Protein AF-A0A537ZWN4-F1 (afdb_monomer_lite)

Sequence (94 aa):
MTGLALALHQFRYDQKIFWRNPASVFFTVMFPVMFLVLLGVIVNGETIHSLGGIEATTYFVPGVITLAVVSATTVNLAMSLTILREGGILKRLR

Radius of gyration: 18.89 Å; chains: 1; bounding box: 44×25×51 Å

Foldseek 3Di:
DDPVVVVVVVVVVVVVVCVVPVVNCCQQPVVLVVVLVVQCVVQPPPFDVVVVGHRPSVVCVVVSVVSNVCCNPPVVVVVVVVVCVVVCVVVVPD

pLDDT: mean 88.19, std 5.25, range [59.88, 95.5]

Sec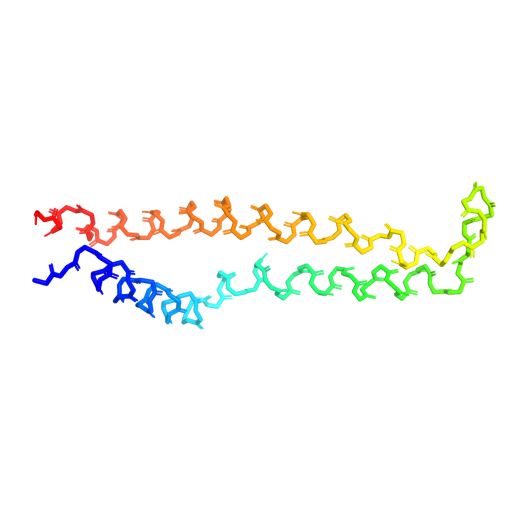ondary structure (DSSP, 8-state):
--HHHHHHHHHHHHHHHHHH-HHHHIIIIIHHHHHHHHHHHHTTT-EEGGGTSEEHHHHHHHHHHHHHHHIIIIIHHHHHHHHHHHTTGGGT--

Structure (mmCIF, N/CA/C/O backbone):
data_AF-A0A537ZWN4-F1
#
_entry.id   AF-A0A537ZWN4-F1
#
loop_
_atom_site.group_PDB
_atom_site.id
_atom_site.type_symbol
_atom_site.label_atom_id
_atom_site.label_alt_id
_atom_site.label_comp_id
_atom_site.label_asym_id
_atom_site.label_entity_id
_atom_site.label_seq_id
_atom_site.pdbx_PDB_ins_code
_atom_site.Cartn_x
_atom_site.Cartn_y
_atom_site.Cartn_z
_atom_site.occupancy
_atom_site.B_iso_or_equiv
_atom_site.auth_seq_id
_atom_site.auth_comp_id
_atom_site.auth_asym_id
_atom_site.auth_atom_id
_atom_site.pdbx_PDB_model_num
ATOM 1 N N . MET A 1 1 ? -24.419 -10.815 17.088 1.00 64.69 1 MET A N 1
ATOM 2 C CA . MET A 1 1 ? -23.786 -10.544 15.775 1.00 64.69 1 MET A CA 1
ATOM 3 C C . MET A 1 1 ? -22.761 -11.636 15.535 1.00 64.69 1 MET A C 1
ATOM 5 O O . MET A 1 1 ? -22.031 -11.953 16.463 1.00 64.69 1 MET A O 1
ATOM 9 N N . THR A 1 2 ? -22.740 -12.268 14.364 1.00 90.56 2 THR A N 1
ATOM 10 C CA . THR A 1 2 ? -21.726 -13.288 14.048 1.00 90.56 2 THR A CA 1
ATOM 11 C C . THR A 1 2 ? -20.338 -12.643 13.980 1.00 90.56 2 THR A C 1
ATOM 13 O O . THR A 1 2 ? -20.214 -11.492 13.560 1.00 90.56 2 THR A O 1
ATOM 16 N N . GLY A 1 3 ? -19.282 -13.362 14.381 1.00 92.25 3 GLY A N 1
ATOM 17 C CA . GLY A 1 3 ? -17.910 -12.823 14.382 1.00 92.25 3 GLY A CA 1
ATOM 18 C C . GLY A 1 3 ? -17.465 -12.290 13.013 1.00 92.25 3 GLY 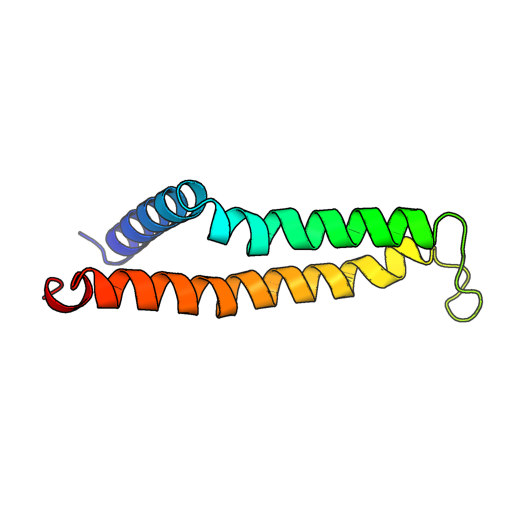A C 1
ATOM 19 O O . GLY A 1 3 ? -16.767 -11.285 12.924 1.00 92.25 3 GLY A O 1
ATOM 20 N N . LEU A 1 4 ? -17.976 -12.892 11.939 1.00 94.38 4 LEU A N 1
ATOM 21 C CA . LEU A 1 4 ? -17.725 -12.475 10.560 1.00 94.38 4 LEU A CA 1
ATOM 22 C C . LEU A 1 4 ? -18.318 -11.088 10.241 1.00 94.38 4 LEU A C 1
ATOM 24 O O . LEU A 1 4 ? -17.690 -10.289 9.550 1.00 94.38 4 LEU A O 1
ATOM 28 N N . ALA A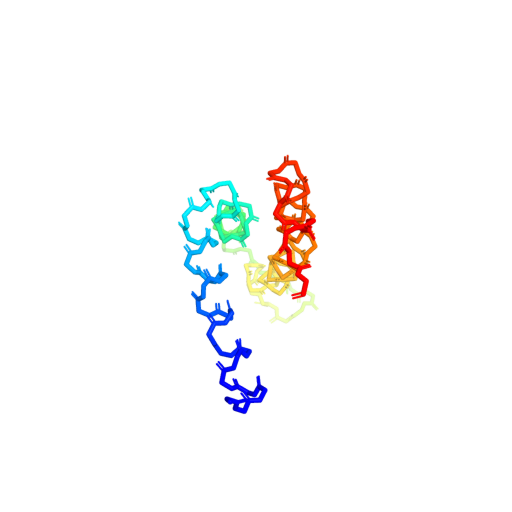 1 5 ? -19.487 -10.757 10.799 1.00 93.88 5 ALA A N 1
ATOM 29 C CA . ALA A 1 5 ? -20.099 -9.437 10.635 1.00 93.88 5 ALA A CA 1
ATOM 30 C C . ALA A 1 5 ? -19.300 -8.338 11.357 1.00 93.88 5 ALA A C 1
ATOM 32 O O . ALA A 1 5 ? -19.168 -7.230 10.836 1.00 93.88 5 ALA A O 1
ATOM 33 N N . LEU A 1 6 ? -18.731 -8.649 12.526 1.00 93.44 6 LEU A N 1
ATOM 34 C CA . LEU A 1 6 ? -17.851 -7.734 13.260 1.00 93.44 6 LEU A CA 1
ATOM 35 C C . LEU A 1 6 ? -16.535 -7.500 12.511 1.00 93.44 6 LEU A C 1
ATOM 37 O O . LEU A 1 6 ? -16.126 -6.352 12.355 1.00 93.44 6 LEU A O 1
ATOM 41 N N . ALA A 1 7 ? -15.918 -8.561 11.985 1.00 93.69 7 ALA A N 1
ATOM 42 C CA . ALA A 1 7 ? -14.695 -8.455 11.192 1.00 93.69 7 ALA A CA 1
ATOM 43 C C . ALA A 1 7 ? -14.896 -7.580 9.945 1.00 93.69 7 ALA A C 1
ATOM 45 O O . ALA A 1 7 ? -14.090 -6.695 9.671 1.00 93.69 7 ALA A O 1
ATOM 46 N N . LEU A 1 8 ? -16.007 -7.762 9.225 1.00 95.50 8 LEU A N 1
ATOM 47 C CA . LEU A 1 8 ? -16.339 -6.932 8.064 1.00 95.50 8 LEU A CA 1
ATOM 48 C C . LEU A 1 8 ? -16.614 -5.473 8.441 1.00 95.50 8 LEU A C 1
ATOM 50 O O . LEU A 1 8 ? -16.215 -4.564 7.713 1.00 95.50 8 LEU A O 1
ATOM 54 N N . HIS A 1 9 ? -17.287 -5.231 9.568 1.00 94.19 9 HIS A N 1
ATOM 55 C CA . HIS A 1 9 ? -17.512 -3.876 10.065 1.00 94.19 9 HIS A CA 1
ATOM 56 C C . HIS A 1 9 ? -16.184 -3.177 10.393 1.00 94.19 9 HIS A C 1
ATOM 58 O O . HIS A 1 9 ? -15.955 -2.053 9.942 1.00 94.19 9 HIS A O 1
ATOM 64 N N . GLN A 1 10 ? -15.295 -3.865 11.114 1.00 91.38 10 GLN A N 1
ATOM 65 C CA . GLN A 1 10 ? -13.969 -3.361 11.466 1.00 91.38 10 GLN A CA 1
ATOM 66 C C . GLN A 1 10 ? -13.121 -3.094 10.218 1.00 91.38 10 GLN A C 1
ATOM 68 O O . GLN A 1 10 ? -12.598 -1.997 10.057 1.00 91.38 10 GLN A O 1
ATOM 73 N N . PHE A 1 11 ? -13.079 -4.039 9.276 1.00 92.75 11 PHE A N 1
ATOM 74 C CA . PHE A 1 11 ? -12.351 -3.884 8.017 1.00 92.75 11 PHE A CA 1
ATOM 75 C C . PHE A 1 11 ? -12.794 -2.639 7.236 1.00 92.75 11 PHE A C 1
ATOM 77 O O . PHE A 1 11 ? -11.968 -1.854 6.773 1.00 92.75 11 PHE A O 1
ATOM 84 N N . ARG A 1 12 ? -14.108 -2.404 7.126 1.00 94.62 12 ARG A N 1
ATOM 85 C CA . ARG A 1 12 ? -14.644 -1.210 6.449 1.00 94.62 12 ARG A CA 1
ATOM 86 C C . ARG A 1 12 ? -14.250 0.084 7.156 1.00 94.62 12 ARG A C 1
ATOM 88 O O . ARG A 1 12 ? -14.011 1.091 6.487 1.00 94.62 12 ARG A O 1
ATOM 95 N N . TYR A 1 13 ? -14.217 0.074 8.485 1.00 92.19 13 TYR A N 1
ATOM 96 C CA . TYR A 1 13 ? -13.792 1.220 9.280 1.00 92.19 13 TYR A CA 1
ATOM 97 C C . TYR A 1 13 ? -12.302 1.517 9.082 1.00 92.19 13 TYR A C 1
ATOM 99 O O . TYR A 1 13 ? -11.950 2.649 8.739 1.00 92.19 13 TYR A O 1
ATOM 107 N N . ASP A 1 14 ? -11.450 0.498 9.189 1.00 89.31 14 ASP A N 1
ATOM 108 C CA . ASP A 1 14 ? -10.001 0.624 9.017 1.00 89.31 14 ASP A CA 1
ATOM 109 C C . ASP A 1 14 ? -9.644 1.086 7.606 1.00 89.31 14 ASP A C 1
ATOM 111 O O . ASP A 1 14 ? -8.834 1.998 7.436 1.00 89.31 14 ASP A O 1
ATOM 115 N N . GLN A 1 15 ? -10.329 0.561 6.587 1.00 90.88 15 GLN A N 1
ATOM 116 C CA . GLN A 1 15 ? -10.132 1.008 5.213 1.00 90.88 15 GLN A CA 1
ATOM 117 C C . GLN A 1 15 ? -10.467 2.496 5.042 1.00 90.88 15 GLN A C 1
ATOM 119 O O . GLN A 1 15 ? -9.762 3.215 4.333 1.00 90.88 15 GLN A O 1
ATOM 124 N N . LYS A 1 16 ? -11.518 2.987 5.709 1.00 92.88 16 LYS A N 1
ATOM 125 C CA . LYS A 1 16 ? -11.908 4.403 5.668 1.00 92.88 16 LYS A CA 1
ATOM 126 C C . LYS A 1 16 ? -10.907 5.291 6.404 1.00 92.88 16 LYS A C 1
ATOM 128 O O . LYS A 1 16 ? -10.647 6.399 5.945 1.00 92.88 16 LYS A O 1
ATOM 133 N N . ILE A 1 17 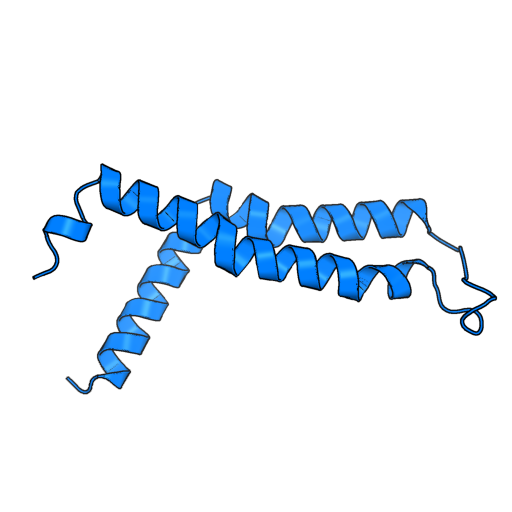? -10.351 4.829 7.524 1.00 89.00 17 ILE A N 1
ATOM 134 C CA . ILE A 1 17 ? -9.280 5.540 8.238 1.00 89.00 17 ILE A CA 1
ATOM 135 C C . ILE A 1 17 ? -8.018 5.601 7.393 1.00 89.00 17 ILE A C 1
ATOM 137 O O . ILE A 1 17 ? -7.429 6.674 7.294 1.00 89.00 17 ILE A O 1
ATOM 141 N N . PHE A 1 18 ? -7.636 4.492 6.758 1.00 87.38 18 PHE A N 1
ATOM 142 C CA . PHE A 1 18 ? -6.465 4.431 5.891 1.00 87.38 18 PHE A CA 1
ATOM 143 C C . PHE A 1 18 ? -6.507 5.541 4.837 1.00 87.38 18 PHE A C 1
ATOM 145 O O . PHE A 1 18 ? -5.596 6.359 4.779 1.00 87.38 18 PHE A O 1
ATOM 152 N N . TRP A 1 19 ? -7.614 5.658 4.095 1.00 89.44 19 TRP A N 1
ATOM 153 C CA . TRP A 1 19 ? -7.777 6.703 3.076 1.00 89.44 19 TRP A CA 1
ATOM 154 C C . TRP A 1 19 ? -7.835 8.132 3.637 1.00 89.44 19 TRP A C 1
ATOM 156 O O . TRP A 1 19 ? -7.620 9.086 2.896 1.00 89.44 19 TRP A O 1
ATOM 166 N N . ARG A 1 20 ? -8.117 8.304 4.934 1.00 89.94 20 ARG A N 1
ATOM 167 C CA . ARG A 1 20 ? -8.109 9.609 5.618 1.00 89.94 20 ARG A CA 1
ATOM 168 C C . ARG A 1 20 ? -6.746 9.966 6.210 1.00 89.94 20 ARG A C 1
ATOM 170 O O . ARG A 1 20 ? -6.581 11.101 6.646 1.00 89.94 20 ARG A O 1
ATOM 177 N N . ASN A 1 21 ? -5.791 9.035 6.232 1.00 84.94 21 ASN A N 1
ATOM 178 C CA . ASN A 1 21 ? -4.422 9.286 6.660 1.00 84.94 21 ASN A CA 1
ATOM 179 C C . ASN A 1 21 ? -3.528 9.511 5.425 1.00 84.94 21 ASN A C 1
ATOM 181 O O . ASN A 1 21 ? -3.069 8.540 4.815 1.00 84.94 21 ASN A O 1
ATOM 185 N N . PRO A 1 22 ? -3.247 10.773 5.048 1.00 85.94 22 PRO A N 1
ATOM 186 C CA . PRO A 1 22 ? -2.480 11.071 3.841 1.00 85.94 22 PRO A CA 1
ATOM 187 C C . PRO A 1 22 ? -1.059 10.495 3.885 1.00 85.94 22 PRO A C 1
ATOM 189 O O . PRO A 1 22 ? -0.557 10.064 2.851 1.00 85.94 22 PRO A O 1
ATOM 192 N N . ALA A 1 23 ? -0.430 10.422 5.065 1.00 84.44 23 ALA A N 1
ATOM 193 C CA . ALA A 1 23 ? 0.901 9.838 5.211 1.00 84.44 23 ALA A CA 1
ATOM 194 C C . ALA A 1 23 ? 0.883 8.330 4.909 1.00 84.44 23 ALA A C 1
ATOM 196 O O . ALA A 1 23 ? 1.695 7.852 4.117 1.00 84.44 23 ALA A O 1
ATOM 197 N N . SER A 1 24 ? -0.084 7.591 5.465 1.00 84.75 24 SER A N 1
ATOM 198 C CA . SER A 1 24 ? -0.253 6.160 5.171 1.00 84.75 24 SER A CA 1
ATOM 199 C C . SER A 1 24 ? -0.510 5.907 3.686 1.00 84.75 24 SER A C 1
ATOM 201 O O . SER A 1 24 ? 0.134 5.043 3.093 1.00 84.75 24 SER A O 1
ATOM 203 N N . VAL A 1 25 ? -1.402 6.677 3.053 1.00 88.62 25 VAL A N 1
ATOM 204 C CA . VAL A 1 25 ? -1.689 6.537 1.613 1.00 88.62 25 VAL A CA 1
ATOM 205 C C . VAL A 1 25 ? -0.442 6.818 0.773 1.00 88.62 25 VAL A C 1
ATOM 207 O O . VAL A 1 25 ? -0.139 6.057 -0.151 1.00 88.62 25 VAL A O 1
ATOM 210 N N . PHE A 1 26 ? 0.308 7.869 1.113 1.00 88.12 26 PHE A N 1
ATOM 211 C CA . PHE A 1 26 ? 1.519 8.243 0.392 1.00 88.12 26 PHE A CA 1
ATOM 212 C C . PHE A 1 26 ? 2.561 7.120 0.413 1.00 88.12 26 PHE A C 1
ATOM 214 O O . PHE A 1 26 ? 2.942 6.628 -0.644 1.00 88.12 26 PHE A O 1
ATOM 221 N N . PHE A 1 27 ? 2.975 6.653 1.593 1.00 82.88 27 PHE A N 1
ATOM 222 C CA . PHE A 1 27 ? 4.054 5.660 1.707 1.00 82.88 27 PHE A CA 1
ATOM 223 C C . PHE A 1 27 ? 3.665 4.247 1.252 1.00 82.88 27 PHE A C 1
ATOM 225 O O . PHE A 1 27 ? 4.537 3.425 0.966 1.00 82.88 27 PHE A O 1
ATOM 232 N N . THR A 1 28 ? 2.368 3.958 1.162 1.00 84.44 28 THR A N 1
ATOM 233 C CA . THR A 1 28 ? 1.867 2.617 0.822 1.00 84.44 28 THR A CA 1
ATOM 234 C C . THR A 1 28 ? 1.530 2.455 -0.644 1.00 84.44 28 THR A C 1
ATOM 236 O O . THR A 1 28 ? 1.752 1.391 -1.211 1.00 84.44 28 THR A O 1
ATOM 239 N N . VAL A 1 29 ? 0.955 3.493 -1.250 1.00 86.56 29 VAL A N 1
ATOM 240 C CA . VAL A 1 29 ? 0.410 3.421 -2.610 1.00 86.56 29 VAL A CA 1
ATOM 241 C C . VAL A 1 29 ? 1.177 4.358 -3.526 1.00 86.56 29 VAL A C 1
ATOM 243 O O . VAL A 1 29 ? 1.714 3.928 -4.543 1.00 86.56 29 VAL A O 1
ATOM 246 N N . MET A 1 30 ? 1.269 5.636 -3.159 1.00 91.19 30 MET A N 1
ATOM 247 C CA . MET A 1 30 ? 1.833 6.655 -4.045 1.00 91.19 30 MET A CA 1
ATOM 248 C C . MET A 1 30 ? 3.339 6.485 -4.237 1.00 91.19 30 MET A C 1
ATOM 250 O O . MET A 1 30 ? 3.822 6.557 -5.361 1.00 91.19 30 MET A O 1
ATOM 254 N N . PHE A 1 31 ? 4.076 6.222 -3.158 1.00 90.69 31 PHE A N 1
ATOM 255 C CA . PHE A 1 31 ? 5.526 6.094 -3.187 1.00 90.69 31 PHE A CA 1
ATOM 256 C C . PHE A 1 31 ? 5.993 4.904 -4.043 1.00 90.69 31 PHE A C 1
ATOM 258 O O . PHE A 1 31 ? 6.807 5.132 -4.939 1.00 90.69 31 PHE A O 1
ATOM 265 N N . PRO A 1 32 ? 5.453 3.675 -3.892 1.00 90.38 32 PRO A N 1
ATOM 266 C CA . PRO A 1 32 ? 5.807 2.573 -4.788 1.00 90.38 32 PRO A CA 1
ATOM 267 C C . PRO A 1 32 ? 5.441 2.828 -6.253 1.00 90.38 32 PRO A C 1
ATOM 269 O O . PRO A 1 32 ? 6.232 2.517 -7.137 1.00 90.38 32 PRO A O 1
ATOM 272 N N . VAL A 1 33 ? 4.278 3.428 -6.532 1.00 91.69 33 VAL A N 1
ATOM 273 C CA . VAL A 1 33 ? 3.870 3.752 -7.912 1.00 91.69 33 VAL A CA 1
ATOM 274 C C . VAL A 1 33 ? 4.799 4.796 -8.527 1.00 91.69 33 VAL A C 1
ATOM 276 O O . VAL A 1 33 ? 5.258 4.619 -9.652 1.00 91.69 33 VAL A O 1
ATOM 279 N N . MET A 1 34 ? 5.126 5.856 -7.786 1.00 93.50 34 MET A N 1
ATOM 280 C CA . MET A 1 34 ? 6.087 6.869 -8.219 1.00 93.50 34 MET A CA 1
ATOM 281 C C . MET A 1 34 ? 7.457 6.244 -8.485 1.00 93.50 34 MET A C 1
ATOM 283 O O . MET A 1 34 ? 8.074 6.540 -9.502 1.00 93.50 34 MET A O 1
ATOM 287 N N . PHE A 1 35 ? 7.912 5.344 -7.613 1.00 90.56 35 PHE A N 1
ATOM 288 C CA . PHE A 1 35 ? 9.173 4.632 -7.793 1.00 90.56 35 PHE A CA 1
ATOM 289 C C . PHE A 1 35 ? 9.162 3.749 -9.048 1.00 90.56 35 PHE A C 1
ATOM 291 O O . PHE A 1 35 ? 10.126 3.761 -9.807 1.00 90.56 35 PHE A O 1
ATOM 298 N N . LEU A 1 36 ? 8.054 3.050 -9.322 1.00 91.25 36 LEU A N 1
ATOM 299 C CA . LEU A 1 36 ? 7.879 2.261 -10.546 1.00 91.25 36 LEU A CA 1
ATOM 300 C C . LEU A 1 36 ? 7.938 3.144 -11.796 1.00 91.25 36 LEU A C 1
ATOM 302 O O . LEU A 1 36 ? 8.651 2.811 -12.737 1.00 91.25 36 LEU A O 1
ATOM 306 N N . VAL A 1 37 ? 7.230 4.277 -11.798 1.00 92.38 37 VAL A N 1
ATOM 307 C CA . VAL A 1 37 ? 7.241 5.231 -12.919 1.00 92.38 37 VAL A CA 1
ATOM 308 C C . VAL A 1 37 ? 8.644 5.789 -13.142 1.00 92.38 37 VAL A C 1
ATOM 310 O O . VAL A 1 37 ? 9.112 5.812 -14.275 1.00 92.38 37 VAL A O 1
ATOM 313 N N . LEU A 1 38 ? 9.338 6.190 -12.074 1.00 93.06 38 LEU A N 1
ATOM 314 C CA . LEU A 1 38 ? 10.712 6.685 -12.159 1.00 93.06 38 LEU A CA 1
ATOM 315 C C . LEU A 1 38 ? 11.649 5.629 -12.747 1.00 93.06 38 LEU A C 1
ATOM 317 O O . LEU A 1 38 ? 12.386 5.934 -13.679 1.00 93.06 38 LEU A O 1
ATOM 321 N N . LEU A 1 39 ? 11.587 4.388 -12.258 1.00 90.38 39 LEU A N 1
ATOM 322 C CA . LEU A 1 39 ? 12.382 3.295 -12.812 1.00 90.38 39 LEU A CA 1
ATOM 323 C C . LEU A 1 39 ? 12.042 3.050 -14.282 1.00 90.38 39 LEU A C 1
ATOM 325 O O . LEU A 1 39 ? 12.952 2.992 -15.097 1.00 90.38 39 LEU A O 1
ATOM 329 N N . GLY A 1 40 ? 10.759 2.984 -14.642 1.00 90.12 40 GLY A N 1
ATOM 330 C CA . GLY A 1 40 ? 10.323 2.765 -16.024 1.00 90.12 40 GLY A CA 1
ATOM 331 C C . GLY A 1 40 ? 10.739 3.873 -16.996 1.00 90.12 40 GLY A C 1
ATOM 332 O O . GLY A 1 40 ? 10.934 3.596 -18.177 1.00 90.12 40 GLY A O 1
ATOM 333 N N . VAL A 1 41 ? 10.903 5.111 -16.516 1.00 92.81 41 VAL A N 1
ATOM 334 C CA . VAL A 1 41 ? 11.487 6.213 -17.299 1.00 92.81 41 VAL A CA 1
ATOM 335 C C . VAL A 1 41 ? 13.002 6.055 -17.425 1.00 92.81 41 VAL A C 1
ATOM 337 O O . VAL A 1 41 ? 13.538 6.269 -18.507 1.00 92.81 41 VAL A O 1
ATOM 340 N N . ILE A 1 42 ? 13.692 5.670 -16.347 1.00 91.31 42 ILE A N 1
ATOM 341 C CA . ILE A 1 42 ? 15.155 5.503 -16.332 1.00 91.31 42 ILE A CA 1
ATOM 342 C C . ILE A 1 42 ? 15.598 4.362 -17.250 1.00 91.31 42 ILE A C 1
ATOM 344 O O . ILE A 1 42 ? 16.545 4.535 -18.008 1.00 91.31 42 ILE A O 1
ATOM 348 N N . VAL A 1 43 ? 14.919 3.214 -17.194 1.00 87.62 43 VAL A N 1
ATOM 349 C CA . VAL A 1 43 ? 15.280 2.010 -17.966 1.00 87.62 43 VAL A CA 1
ATOM 350 C C . VAL A 1 43 ? 14.484 1.875 -19.266 1.00 87.62 43 VAL A C 1
ATOM 352 O O . VAL A 1 43 ? 14.364 0.788 -19.834 1.00 87.62 43 VAL A O 1
ATOM 355 N N . ASN A 1 44 ? 13.876 2.970 -19.728 1.00 87.06 44 ASN A N 1
ATOM 356 C CA . ASN A 1 44 ? 13.010 2.946 -20.897 1.00 87.06 44 ASN A CA 1
ATOM 357 C C . ASN A 1 44 ? 13.787 2.522 -22.153 1.00 87.06 44 ASN A C 1
ATOM 359 O O . ASN A 1 44 ? 14.815 3.108 -22.480 1.00 87.06 44 ASN A O 1
ATOM 363 N N . GLY A 1 45 ? 13.285 1.510 -22.863 1.00 83.62 45 GLY A N 1
ATOM 364 C CA . GLY A 1 45 ? 13.931 0.977 -24.066 1.00 83.62 45 GLY A CA 1
ATOM 365 C C . GLY A 1 45 ? 15.109 0.031 -23.803 1.00 83.62 45 GLY A C 1
ATOM 366 O O . GLY A 1 45 ? 15.649 -0.528 -24.757 1.00 83.62 45 GLY A O 1
ATOM 367 N N . GLU A 1 46 ? 15.491 -0.203 -22.544 1.00 88.31 46 GLU A N 1
ATOM 368 C CA . GLU A 1 46 ? 16.498 -1.207 -22.205 1.00 88.31 46 GLU A CA 1
ATOM 369 C C . GLU A 1 46 ? 15.889 -2.613 -22.169 1.00 88.31 46 GLU A C 1
ATOM 371 O O . GLU A 1 46 ? 14.804 -2.846 -21.623 1.00 88.31 46 GLU A O 1
ATOM 376 N N . THR A 1 47 ? 16.622 -3.580 -22.723 1.00 88.69 47 THR A N 1
ATOM 377 C CA . THR A 1 47 ? 16.247 -4.997 -22.678 1.00 88.69 47 THR A CA 1
ATOM 378 C C . THR A 1 47 ? 17.357 -5.821 -22.046 1.00 88.69 47 THR A C 1
ATOM 380 O O . THR A 1 47 ? 18.547 -5.593 -22.268 1.00 88.69 47 THR A O 1
ATOM 383 N N . ILE A 1 48 ? 16.971 -6.800 -21.233 1.00 86.62 48 ILE A N 1
ATOM 384 C CA . ILE A 1 48 ? 17.917 -7.673 -20.546 1.00 86.62 48 ILE A CA 1
ATOM 385 C C . ILE A 1 48 ? 18.186 -8.887 -21.437 1.00 86.62 48 ILE A C 1
ATOM 387 O O . ILE A 1 48 ? 17.444 -9.873 -21.430 1.00 86.62 48 ILE A O 1
ATOM 391 N N . HIS A 1 49 ? 19.269 -8.826 -22.214 1.00 85.88 49 HIS A N 1
ATOM 392 C CA . HIS A 1 49 ? 19.641 -9.885 -23.161 1.00 85.88 49 HIS A CA 1
ATOM 393 C C . HIS A 1 49 ? 19.884 -11.250 -22.494 1.00 85.88 49 HIS A C 1
ATOM 395 O O . HIS A 1 49 ? 19.545 -12.278 -23.075 1.00 85.88 49 HIS A O 1
ATOM 401 N N . SER A 1 50 ? 20.401 -11.279 -21.260 1.00 87.19 50 SER A N 1
ATOM 402 C CA . SER A 1 50 ? 20.627 -12.524 -20.503 1.00 87.19 50 SER A CA 1
ATOM 403 C C . SER A 1 50 ? 19.337 -13.243 -20.094 1.00 87.19 50 SER A C 1
ATOM 405 O O . SER A 1 50 ? 19.372 -14.430 -19.784 1.00 87.19 50 SER A O 1
ATOM 407 N N . LEU A 1 51 ? 18.200 -12.543 -20.118 1.00 84.62 51 LEU A N 1
ATOM 408 C CA . LEU A 1 51 ? 16.878 -13.057 -19.760 1.00 84.62 51 LEU A CA 1
ATOM 409 C C . LEU A 1 51 ? 15.966 -13.205 -20.990 1.00 84.62 51 LEU A C 1
ATOM 411 O O . LEU A 1 51 ? 14.746 -13.201 -20.861 1.00 84.62 51 LEU A O 1
ATOM 415 N N . GLY A 1 52 ? 16.539 -13.323 -22.192 1.00 85.75 52 GLY A N 1
ATOM 416 C CA . GLY A 1 52 ? 15.768 -13.504 -23.427 1.00 85.75 52 GLY A CA 1
ATOM 417 C C . GLY A 1 52 ? 15.198 -12.210 -24.012 1.00 85.75 52 GLY A C 1
ATOM 418 O O . GLY A 1 52 ? 14.266 -12.269 -24.807 1.00 85.75 52 GLY A O 1
ATOM 419 N N . GLY A 1 53 ? 15.749 -11.048 -23.641 1.00 86.12 53 GLY A N 1
ATOM 420 C CA . GLY A 1 53 ? 15.344 -9.753 -24.198 1.00 86.12 53 GLY A CA 1
ATOM 421 C C . GLY A 1 53 ? 14.100 -9.150 -23.545 1.00 86.12 53 GLY A C 1
ATOM 422 O O . GLY A 1 53 ? 13.418 -8.347 -24.174 1.00 86.12 53 GLY A O 1
ATOM 423 N N . ILE A 1 54 ? 13.795 -9.521 -22.297 1.00 89.75 54 ILE A N 1
ATOM 424 C CA . ILE A 1 54 ? 12.707 -8.888 -21.541 1.00 89.75 54 ILE A CA 1
ATOM 425 C C . ILE A 1 54 ? 12.984 -7.397 -21.341 1.00 89.75 54 ILE A C 1
ATOM 427 O O . ILE A 1 54 ? 14.132 -6.996 -21.136 1.00 89.75 54 ILE A O 1
ATOM 431 N N . GLU A 1 55 ? 11.932 -6.583 -21.350 1.00 88.25 55 GLU A N 1
ATOM 432 C CA . GLU A 1 55 ? 12.056 -5.174 -20.989 1.00 88.25 55 GLU A CA 1
ATOM 433 C C . GLU A 1 55 ? 12.531 -5.045 -19.540 1.00 88.25 55 GLU A C 1
ATOM 435 O O . GLU A 1 55 ? 11.981 -5.669 -18.622 1.00 88.25 55 GLU A O 1
ATOM 440 N N . ALA A 1 56 ? 13.534 -4.195 -19.324 1.00 86.19 56 ALA A N 1
ATOM 441 C CA . ALA A 1 56 ? 14.050 -3.910 -17.991 1.00 86.19 56 ALA A CA 1
ATOM 442 C C . ALA A 1 56 ? 12.935 -3.405 -17.058 1.00 86.19 56 ALA A C 1
ATOM 444 O O . ALA A 1 56 ? 12.886 -3.781 -15.889 1.00 86.19 56 ALA A O 1
ATOM 445 N N . THR A 1 57 ? 11.964 -2.649 -17.584 1.00 87.06 57 THR A N 1
ATOM 446 C CA . THR A 1 57 ? 10.776 -2.214 -16.836 1.00 87.06 57 THR A CA 1
ATOM 447 C C . THR A 1 57 ? 10.012 -3.395 -16.239 1.00 87.06 57 THR A C 1
ATOM 449 O O . THR A 1 57 ? 9.742 -3.403 -15.038 1.00 87.06 57 THR A O 1
ATOM 452 N N . THR A 1 58 ? 9.699 -4.422 -17.038 1.00 88.69 58 THR A N 1
ATOM 453 C CA . THR A 1 58 ? 8.960 -5.615 -16.586 1.00 88.69 58 THR A CA 1
ATOM 454 C C . THR A 1 58 ? 9.718 -6.376 -15.504 1.00 88.69 58 THR A C 1
ATOM 456 O O . THR A 1 58 ? 9.104 -6.901 -14.575 1.00 88.69 58 THR A O 1
ATOM 459 N N . TYR A 1 59 ? 11.048 -6.392 -15.583 1.00 89.88 59 TYR A N 1
ATOM 460 C CA . TYR A 1 59 ? 11.899 -7.037 -14.589 1.00 89.88 59 TYR A CA 1
ATOM 461 C C . TYR A 1 59 ? 11.784 -6.392 -13.196 1.00 89.88 59 TYR A C 1
ATOM 463 O O . TYR A 1 59 ? 11.763 -7.099 -12.187 1.00 89.88 59 TYR A O 1
ATOM 471 N N . PHE A 1 60 ? 11.643 -5.065 -13.112 1.00 88.69 60 PHE A N 1
ATOM 472 C CA . PHE A 1 60 ? 11.561 -4.358 -11.826 1.00 88.69 60 PHE A CA 1
ATOM 473 C C . PHE A 1 60 ? 10.173 -4.381 -11.174 1.00 88.69 60 PHE A C 1
ATOM 475 O O . PHE A 1 60 ? 10.082 -4.271 -9.948 1.00 88.69 60 PHE A O 1
ATOM 482 N N . VAL A 1 61 ? 9.098 -4.564 -11.950 1.00 90.81 61 VAL A N 1
ATOM 483 C CA . VAL A 1 61 ? 7.707 -4.600 -11.451 1.00 90.81 61 VAL A CA 1
ATOM 484 C C . VAL A 1 61 ? 7.524 -5.485 -10.202 1.00 90.81 61 VAL A C 1
ATOM 486 O O . VAL A 1 61 ? 7.045 -4.964 -9.192 1.00 90.81 61 VAL A O 1
ATOM 489 N N . PRO A 1 62 ? 7.906 -6.781 -10.187 1.00 92.44 62 PRO A N 1
ATOM 490 C CA . PRO A 1 62 ? 7.708 -7.636 -9.011 1.00 92.44 62 PRO A CA 1
ATOM 491 C C . PRO A 1 62 ? 8.489 -7.164 -7.774 1.00 92.44 62 PRO A C 1
ATOM 493 O O . PRO A 1 62 ? 7.995 -7.281 -6.649 1.00 92.44 62 PRO A O 1
ATOM 496 N N . GLY A 1 63 ? 9.675 -6.578 -7.963 1.00 91.62 63 GLY A N 1
ATOM 497 C CA . GLY A 1 63 ? 10.459 -5.993 -6.873 1.00 91.62 63 GLY A CA 1
ATOM 498 C C . GLY A 1 63 ? 9.744 -4.806 -6.229 1.00 91.62 63 GLY A C 1
ATOM 499 O O . GLY A 1 63 ? 9.628 -4.731 -5.004 1.00 91.62 63 GLY A O 1
ATOM 500 N N . VAL A 1 64 ? 9.178 -3.916 -7.048 1.00 92.00 64 VAL A N 1
ATOM 501 C CA . VAL A 1 64 ? 8.425 -2.757 -6.548 1.00 92.00 64 VAL A CA 1
ATOM 502 C C . VAL A 1 64 ? 7.098 -3.170 -5.905 1.00 92.00 64 VAL A C 1
ATOM 504 O O . VAL A 1 64 ? 6.726 -2.615 -4.872 1.00 92.00 64 VAL A O 1
ATOM 507 N N . ILE A 1 65 ? 6.406 -4.181 -6.442 1.00 91.69 65 ILE A N 1
ATOM 508 C CA . ILE A 1 65 ? 5.207 -4.751 -5.801 1.00 91.69 65 ILE A CA 1
ATOM 509 C C . ILE A 1 65 ? 5.554 -5.295 -4.413 1.00 91.69 65 ILE A C 1
ATOM 511 O O . ILE A 1 65 ? 4.836 -5.030 -3.451 1.00 91.69 65 ILE A O 1
ATOM 515 N N . THR A 1 66 ? 6.676 -6.005 -4.284 1.00 92.25 66 THR A N 1
ATOM 516 C CA . THR A 1 66 ? 7.133 -6.535 -2.992 1.00 92.25 66 THR A CA 1
ATOM 517 C C . THR A 1 66 ? 7.384 -5.406 -1.992 1.00 92.25 66 THR A C 1
ATOM 519 O O . THR A 1 66 ? 6.904 -5.469 -0.860 1.00 92.25 66 THR A O 1
ATOM 522 N N . LEU A 1 67 ? 8.059 -4.332 -2.418 1.00 89.00 67 LEU A N 1
ATOM 523 C CA . LEU A 1 67 ? 8.258 -3.132 -1.600 1.00 89.00 67 LEU A CA 1
ATOM 524 C C . LEU A 1 67 ? 6.920 -2.522 -1.144 1.00 89.00 67 LEU A C 1
ATOM 526 O O . LEU A 1 67 ? 6.768 -2.185 0.032 1.00 89.00 67 LEU A O 1
ATOM 530 N N . ALA A 1 68 ? 5.944 -2.413 -2.049 1.00 89.56 68 ALA A N 1
ATOM 531 C CA . ALA A 1 68 ? 4.616 -1.882 -1.741 1.00 89.56 68 ALA A CA 1
ATOM 532 C C . ALA A 1 68 ? 3.893 -2.723 -0.680 1.00 89.56 68 ALA A C 1
ATOM 534 O O . ALA A 1 68 ? 3.373 -2.179 0.294 1.00 89.56 68 ALA A O 1
ATOM 535 N N . VAL A 1 69 ? 3.906 -4.052 -0.834 1.00 91.12 69 VAL A N 1
ATOM 536 C CA . VAL A 1 69 ? 3.276 -4.985 0.111 1.00 91.12 69 VAL A CA 1
ATOM 537 C C . VAL A 1 69 ? 3.928 -4.885 1.489 1.00 91.12 69 VAL A C 1
ATOM 539 O O . VAL A 1 69 ? 3.219 -4.720 2.479 1.00 91.12 69 VAL A O 1
ATOM 542 N N . VAL A 1 70 ? 5.262 -4.907 1.568 1.00 89.50 70 VAL A N 1
ATOM 543 C CA . VAL A 1 70 ? 5.990 -4.817 2.847 1.00 89.50 70 VAL A CA 1
ATOM 544 C C . VAL A 1 70 ? 5.718 -3.487 3.557 1.00 89.50 70 VAL A C 1
ATOM 546 O O . VAL A 1 70 ? 5.519 -3.469 4.776 1.00 89.50 70 VAL A O 1
ATOM 549 N N . SER A 1 71 ? 5.660 -2.380 2.809 1.00 86.25 71 SER A N 1
ATOM 550 C CA . SER A 1 71 ? 5.275 -1.066 3.342 1.00 86.25 71 SER A CA 1
ATOM 551 C C . SER A 1 71 ? 3.851 -1.099 3.913 1.00 86.25 71 SER A C 1
ATOM 553 O O . SER A 1 71 ? 3.624 -0.705 5.063 1.00 86.25 71 SER A O 1
ATOM 555 N N . ALA A 1 72 ? 2.904 -1.671 3.161 1.00 86.75 72 ALA A N 1
ATOM 556 C CA . ALA A 1 72 ? 1.505 -1.779 3.560 1.00 86.75 72 ALA A CA 1
ATOM 557 C C . ALA A 1 72 ? 1.306 -2.593 4.845 1.00 86.75 72 ALA A C 1
ATOM 559 O O . ALA A 1 72 ? 0.510 -2.203 5.697 1.00 86.75 72 ALA A O 1
ATOM 560 N N . THR A 1 73 ? 2.012 -3.716 4.990 1.00 88.94 73 THR A N 1
ATOM 561 C CA . THR A 1 73 ? 1.821 -4.641 6.116 1.00 88.94 73 THR A CA 1
ATOM 562 C C . THR A 1 73 ? 2.596 -4.239 7.361 1.00 88.94 73 THR A C 1
ATOM 564 O O . THR A 1 73 ? 2.173 -4.558 8.468 1.00 88.94 73 THR A O 1
ATOM 567 N N . THR A 1 74 ? 3.726 -3.549 7.197 1.00 87.31 74 THR A N 1
ATOM 568 C CA . THR A 1 74 ? 4.666 -3.301 8.300 1.00 87.31 74 THR A CA 1
ATOM 569 C C . THR A 1 74 ? 4.652 -1.840 8.726 1.00 87.31 74 THR A C 1
ATOM 571 O O . THR A 1 74 ? 4.392 -1.530 9.889 1.00 87.31 74 THR A O 1
ATOM 574 N N . VAL A 1 75 ? 4.884 -0.925 7.782 1.00 83.50 75 VAL A N 1
ATOM 575 C CA . VAL A 1 75 ? 5.065 0.505 8.071 1.00 83.50 75 VAL A CA 1
ATOM 576 C C . VAL A 1 75 ? 3.739 1.138 8.484 1.00 83.50 75 VAL A C 1
ATOM 578 O O . VAL A 1 75 ? 3.668 1.795 9.524 1.00 83.50 75 VAL A O 1
ATOM 581 N N . ASN A 1 76 ? 2.659 0.880 7.741 1.00 83.12 76 ASN A N 1
ATOM 582 C CA . ASN A 1 76 ? 1.331 1.359 8.140 1.00 83.12 76 ASN A CA 1
ATOM 583 C C . ASN A 1 76 ? 0.886 0.803 9.480 1.00 83.12 76 ASN A C 1
ATOM 585 O O . ASN A 1 76 ? 0.341 1.550 10.285 1.00 83.12 76 ASN A O 1
ATOM 589 N N . LEU A 1 77 ? 1.101 -0.493 9.717 1.00 86.50 77 LEU A N 1
ATOM 590 C CA . LEU A 1 77 ? 0.691 -1.122 10.963 1.00 86.50 77 LEU A CA 1
ATOM 591 C C . LEU A 1 77 ? 1.399 -0.465 12.151 1.00 86.50 77 LEU A C 1
ATOM 593 O O . LEU A 1 77 ? 0.744 -0.114 13.131 1.00 86.50 77 LEU A O 1
ATOM 597 N N . ALA A 1 78 ? 2.709 -0.227 12.039 1.00 87.50 78 ALA A N 1
ATOM 598 C CA . ALA A 1 78 ? 3.480 0.475 13.060 1.00 87.50 78 ALA A CA 1
ATOM 599 C C . ALA A 1 78 ? 2.960 1.904 13.299 1.00 87.50 78 ALA A C 1
ATOM 601 O O . ALA A 1 78 ? 2.758 2.302 14.451 1.00 87.50 78 ALA A O 1
ATOM 602 N N . MET A 1 79 ? 2.681 2.662 12.232 1.00 85.19 79 MET A N 1
ATOM 603 C CA . MET A 1 79 ? 2.117 4.015 12.340 1.00 85.19 79 MET A CA 1
ATOM 604 C C . MET A 1 79 ? 0.737 4.005 13.004 1.00 85.19 79 MET A C 1
ATOM 606 O O . MET A 1 79 ? 0.520 4.707 13.991 1.00 85.19 79 MET A O 1
ATOM 610 N N . SER A 1 80 ? -0.190 3.183 12.509 1.00 84.94 80 SER A N 1
ATOM 611 C CA . SER A 1 80 ? -1.549 3.075 13.041 1.00 84.94 80 SER A CA 1
ATOM 612 C C . SER A 1 80 ? -1.553 2.627 14.499 1.00 84.94 80 SER A C 1
ATOM 614 O O . SER A 1 80 ? -2.266 3.215 15.307 1.00 84.94 80 SER A O 1
ATOM 616 N N . LEU A 1 81 ? -0.725 1.648 14.874 1.00 87.81 81 LEU A N 1
ATOM 617 C CA . LEU A 1 81 ? -0.609 1.196 16.261 1.00 87.81 81 LEU A CA 1
ATOM 618 C C . LEU A 1 81 ? -0.114 2.319 17.180 1.00 87.81 81 LEU A C 1
ATOM 620 O O . LEU A 1 81 ? -0.652 2.500 18.273 1.00 87.81 81 LEU A O 1
ATOM 624 N N . THR A 1 82 ? 0.877 3.090 16.731 1.00 89.00 82 THR A N 1
ATOM 625 C CA . THR A 1 82 ? 1.432 4.217 17.495 1.00 89.00 82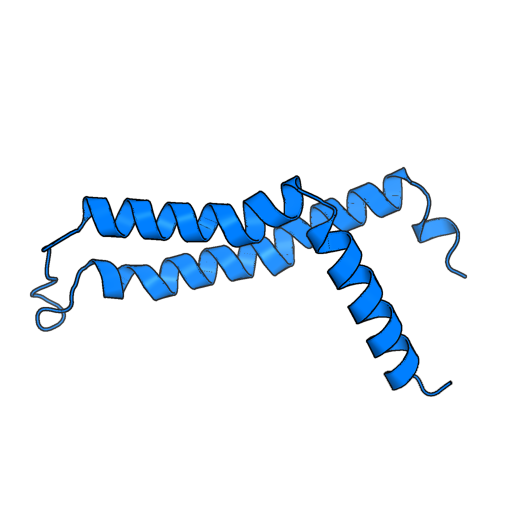 THR A CA 1
ATOM 626 C C . THR A 1 82 ? 0.385 5.310 17.693 1.00 89.00 82 THR A C 1
ATOM 628 O O . THR A 1 82 ? 0.147 5.721 18.827 1.00 89.00 82 THR A O 1
ATOM 631 N N . ILE A 1 83 ? -0.337 5.684 16.633 1.00 86.44 83 ILE A N 1
ATOM 632 C CA . ILE A 1 83 ? -1.433 6.664 16.695 1.00 86.44 83 ILE A CA 1
ATOM 633 C C . ILE A 1 83 ? -2.537 6.194 17.653 1.00 86.44 83 ILE A C 1
ATOM 635 O O . ILE A 1 83 ? -2.995 6.952 18.510 1.00 86.44 83 ILE A O 1
ATOM 639 N N . LEU A 1 84 ? -2.957 4.928 17.553 1.00 88.44 84 LEU A N 1
ATOM 640 C CA . LEU A 1 84 ? -3.985 4.358 18.431 1.00 88.44 84 LEU A CA 1
ATOM 641 C C . LEU A 1 84 ? -3.525 4.303 19.896 1.00 88.44 84 LEU A C 1
ATOM 643 O O . LEU A 1 84 ? -4.333 4.520 20.808 1.00 88.44 84 LEU A O 1
ATOM 647 N N . ARG A 1 85 ? -2.237 4.023 20.131 1.00 90.31 85 ARG A N 1
ATOM 648 C CA . ARG A 1 85 ? -1.613 4.016 21.461 1.00 90.31 85 ARG A CA 1
ATOM 649 C C . ARG A 1 85 ? -1.583 5.415 22.065 1.00 90.31 85 ARG A C 1
ATOM 651 O O . ARG A 1 85 ? -1.998 5.573 23.211 1.00 90.31 85 ARG A O 1
ATOM 658 N N . GLU A 1 86 ? -1.122 6.410 21.315 1.00 90.25 86 GLU A N 1
ATOM 659 C CA . GLU A 1 86 ? -1.026 7.805 21.762 1.00 90.25 86 GLU A CA 1
ATOM 660 C C . GLU A 1 86 ? -2.404 8.426 22.009 1.00 90.25 86 GLU A C 1
ATOM 662 O O . GLU A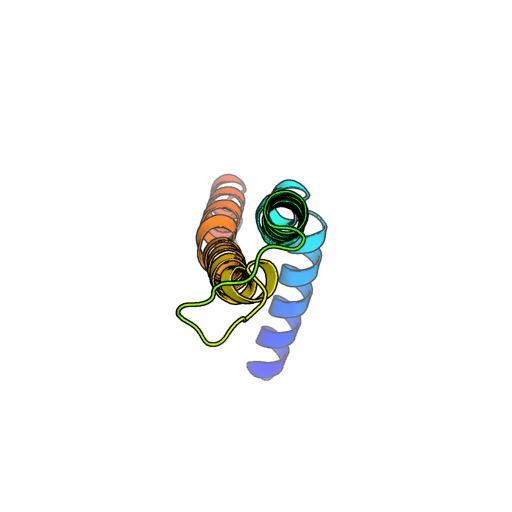 1 86 ? -2.604 9.100 23.016 1.00 90.25 86 GLU A O 1
ATOM 667 N N . GLY A 1 87 ? -3.402 8.097 21.181 1.00 89.19 87 GLY A N 1
ATOM 668 C CA . GLY A 1 87 ? -4.799 8.492 21.405 1.00 89.19 87 GLY A CA 1
ATOM 669 C C . GLY A 1 87 ? -5.481 7.783 22.587 1.00 89.19 87 GLY A C 1
ATOM 670 O O . GLY A 1 87 ? -6.644 8.060 22.914 1.00 89.19 87 GLY A O 1
ATOM 671 N N . GLY A 1 88 ? -4.795 6.826 23.224 1.00 88.81 88 GLY A N 1
ATOM 672 C CA . GLY A 1 88 ? -5.337 6.006 24.304 1.00 88.81 88 GLY A CA 1
ATOM 673 C C . GLY A 1 88 ? -6.535 5.152 23.877 1.00 88.81 88 GLY A C 1
ATOM 674 O O . GLY A 1 88 ? -7.301 4.716 24.733 1.00 88.81 88 GLY A O 1
ATOM 675 N N . ILE A 1 89 ? -6.730 4.929 22.573 1.00 86.88 89 ILE A N 1
ATOM 676 C CA . ILE A 1 89 ? -7.878 4.194 22.019 1.00 86.88 89 ILE A CA 1
ATOM 677 C C . ILE A 1 89 ? -7.782 2.718 22.404 1.00 86.88 89 ILE A C 1
ATOM 679 O O . ILE A 1 89 ? -8.769 2.132 22.844 1.00 86.88 89 ILE A O 1
ATOM 683 N N . LEU A 1 90 ? -6.572 2.151 22.365 1.00 83.75 90 LEU A N 1
ATOM 684 C CA . LEU A 1 90 ? -6.321 0.755 22.745 1.00 83.75 90 LEU A CA 1
ATOM 685 C C . LEU A 1 90 ? -6.702 0.442 24.201 1.00 83.75 90 LEU A C 1
ATOM 687 O O . LEU A 1 90 ? -6.997 -0.700 24.519 1.00 83.75 90 LEU A O 1
ATOM 691 N N . LYS A 1 91 ? -6.733 1.447 25.087 1.00 84.44 91 LYS A N 1
ATOM 692 C CA . LYS A 1 91 ? -7.124 1.276 26.497 1.00 84.44 91 LYS A CA 1
ATOM 693 C C . LYS A 1 91 ? -8.640 1.326 26.724 1.00 84.44 91 LYS A C 1
ATOM 695 O O . LYS A 1 91 ? -9.094 0.998 27.817 1.00 84.44 91 LYS A O 1
ATOM 700 N N . ARG A 1 92 ? -9.414 1.790 25.735 1.00 81.06 92 ARG A N 1
ATOM 701 C CA . ARG A 1 92 ? -10.879 1.950 25.818 1.00 81.06 92 ARG A CA 1
ATOM 702 C C . ARG A 1 92 ? -11.641 0.760 25.238 1.00 81.06 92 ARG A C 1
ATOM 704 O O . ARG A 1 92 ? -12.830 0.631 25.503 1.00 81.06 92 ARG A O 1
ATOM 711 N N . LEU A 1 93 ? -10.967 -0.082 24.460 1.00 70.94 93 LEU A N 1
ATOM 712 C CA . LEU A 1 93 ? -11.507 -1.340 23.958 1.00 70.94 93 LEU A CA 1
ATOM 713 C C . LEU A 1 93 ? -11.451 -2.372 25.101 1.00 70.94 93 LEU A C 1
ATOM 715 O O . LEU A 1 93 ? -10.362 -2.781 25.500 1.00 70.94 93 LEU A O 1
ATOM 719 N N . ARG A 1 94 ? -12.613 -2.716 25.667 1.00 59.88 94 ARG A N 1
ATOM 720 C CA . ARG A 1 94 ? -12.821 -3.807 26.635 1.00 59.88 94 ARG A CA 1
ATOM 721 C C . ARG A 1 94 ? -13.718 -4.867 26.022 1.00 59.88 94 ARG A C 1
ATOM 723 O O . ARG A 1 94 ? -14.678 -4.461 25.330 1.00 59.88 94 ARG A O 1
#